Protein AF-A0A2V8H0X0-F1 (afdb_monomer_lite)

Foldseek 3Di:
DLLVVLLVCVVVLVLVCLVVSLVVLVVVLVCLVPPDDDDPLVVVLSVLVSVLSVLSSVLSVVCNVVVDDDPVSVVSSVVSVVSVVVSVVSVVVCCVPPVVVVVDDDDPDD

Structure (mmCIF, N/CA/C/O backbone):
data_AF-A0A2V8H0X0-F1
#
_entry.id   AF-A0A2V8H0X0-F1
#
loop_
_atom_site.group_PDB
_atom_site.id
_atom_site.type_symbol
_atom_site.label_atom_id
_atom_site.label_alt_id
_atom_site.label_comp_id
_atom_site.label_asym_id
_atom_site.label_entity_id
_atom_site.label_seq_id
_atom_site.pdbx_PDB_ins_code
_atom_site.Cartn_x
_atom_site.Cartn_y
_atom_site.Cartn_z
_atom_site.occupancy
_atom_site.B_iso_or_equiv
_atom_site.auth_seq_id
_atom_site.auth_comp_id
_atom_site.auth_asym_id
_atom_site.auth_atom_id
_atom_site.pdbx_PDB_model_num
ATOM 1 N N . LYS A 1 1 ? 8.603 3.458 2.315 1.00 80.00 1 LYS A N 1
ATOM 2 C CA . LYS A 1 1 ? 8.523 3.980 3.701 1.00 80.00 1 LYS A CA 1
ATOM 3 C C . LYS A 1 1 ? 7.087 4.326 4.085 1.00 80.00 1 LYS A C 1
ATOM 5 O O . LYS A 1 1 ? 6.583 3.643 4.953 1.00 80.00 1 LYS A O 1
ATOM 10 N N . THR A 1 2 ? 6.370 5.208 3.369 1.00 88.50 2 THR A N 1
ATOM 11 C CA . THR A 1 2 ? 4.961 5.564 3.685 1.00 88.50 2 THR A CA 1
ATOM 12 C C . THR A 1 2 ? 4.041 4.367 3.974 1.00 88.50 2 THR A C 1
ATOM 14 O O . THR A 1 2 ? 3.346 4.369 4.983 1.00 88.50 2 THR A O 1
ATOM 17 N N . PHE A 1 3 ? 4.064 3.320 3.139 1.00 90.06 3 PHE A N 1
ATOM 18 C CA . PHE A 1 3 ? 3.254 2.115 3.366 1.00 90.06 3 PHE A CA 1
ATOM 19 C C . PHE A 1 3 ? 3.609 1.397 4.685 1.00 90.06 3 PHE A C 1
ATOM 21 O O . PHE A 1 3 ? 2.732 1.105 5.497 1.00 90.06 3 PHE A O 1
ATOM 28 N N . GLU A 1 4 ? 4.899 1.161 4.926 1.00 91.44 4 GLU A N 1
ATOM 29 C CA . GLU A 1 4 ? 5.421 0.490 6.129 1.00 91.44 4 GLU A CA 1
ATOM 30 C C . GLU A 1 4 ? 5.126 1.289 7.402 1.00 91.44 4 GLU A C 1
ATOM 32 O O . GLU A 1 4 ? 4.704 0.724 8.409 1.00 91.44 4 GLU A O 1
ATOM 37 N N . ASP A 1 5 ? 5.294 2.610 7.344 1.00 89.69 5 ASP A N 1
ATOM 38 C CA . ASP A 1 5 ? 5.008 3.500 8.466 1.00 89.69 5 ASP A CA 1
ATOM 39 C C . ASP A 1 5 ? 3.502 3.529 8.769 1.00 89.69 5 ASP A C 1
ATOM 41 O O . ASP A 1 5 ? 3.111 3.443 9.934 1.00 89.69 5 ASP A O 1
ATOM 45 N N . SER A 1 6 ? 2.650 3.539 7.734 1.00 87.81 6 SER A N 1
ATOM 46 C CA . SER A 1 6 ? 1.194 3.450 7.908 1.00 87.81 6 SER A CA 1
ATOM 47 C C . SER A 1 6 ? 0.761 2.132 8.548 1.00 87.81 6 SER A C 1
ATOM 49 O O . SER A 1 6 ? -0.079 2.123 9.443 1.00 87.81 6 SER A O 1
ATOM 51 N N . THR A 1 7 ? 1.384 1.026 8.140 1.00 90.31 7 THR A N 1
ATOM 52 C CA . THR A 1 7 ? 1.118 -0.302 8.696 1.00 90.31 7 THR A CA 1
ATOM 53 C C . THR A 1 7 ? 1.468 -0.333 10.178 1.00 90.31 7 THR A C 1
ATOM 55 O O . THR A 1 7 ? 0.619 -0.667 11.002 1.00 90.31 7 THR A O 1
ATOM 58 N N . ARG A 1 8 ? 2.670 0.138 10.536 1.00 89.69 8 ARG A N 1
ATOM 59 C CA . ARG A 1 8 ? 3.124 0.206 11.930 1.00 89.69 8 ARG A CA 1
ATOM 60 C C . ARG A 1 8 ? 2.196 1.058 12.800 1.00 89.69 8 ARG A C 1
ATOM 62 O O . ARG A 1 8 ? 1.945 0.717 13.955 1.00 89.69 8 ARG A O 1
ATOM 69 N N . GLN A 1 9 ? 1.688 2.176 12.285 1.00 86.25 9 GLN A N 1
ATOM 70 C CA . GLN A 1 9 ? 0.764 3.023 13.046 1.00 86.25 9 GLN A CA 1
ATOM 71 C C . GLN A 1 9 ? -0.588 2.350 13.298 1.00 86.25 9 GLN A C 1
ATOM 73 O O . GLN A 1 9 ? -1.120 2.469 14.403 1.00 86.25 9 GLN A O 1
ATOM 78 N N . ILE A 1 10 ? -1.115 1.612 12.314 1.00 86.50 10 ILE A N 1
ATOM 79 C CA . ILE A 1 10 ? -2.346 0.831 12.485 1.00 86.50 10 ILE A CA 1
ATOM 80 C C . ILE A 1 10 ? -2.125 -0.285 13.516 1.00 86.50 10 ILE A C 1
ATOM 82 O O . ILE A 1 10 ? -2.917 -0.416 14.446 1.00 86.50 10 ILE A O 1
ATOM 86 N N . GLU A 1 11 ? -1.030 -1.042 13.404 1.00 88.12 11 GLU A N 1
ATOM 87 C CA . GLU A 1 11 ? -0.698 -2.143 14.325 1.00 88.12 11 GLU A CA 1
ATOM 88 C C . GLU A 1 11 ? -0.487 -1.671 15.770 1.00 88.12 11 GLU A C 1
ATOM 90 O O . GLU A 1 11 ? -0.864 -2.360 16.713 1.00 88.12 11 GLU A O 1
ATOM 95 N N . THR A 1 12 ? 0.089 -0.481 15.956 1.00 86.19 12 THR A N 1
ATOM 96 C CA . THR A 1 12 ? 0.315 0.114 17.285 1.00 86.19 12 THR A CA 1
ATOM 97 C C . THR A 1 12 ? -0.898 0.872 17.831 1.00 86.19 12 THR A C 1
ATOM 99 O O . THR A 1 12 ? -0.824 1.421 18.931 1.00 86.19 12 THR A O 1
ATOM 102 N N . GLY A 1 13 ? -2.010 0.922 17.088 1.00 76.00 13 GLY A N 1
ATOM 103 C CA . GLY A 1 13 ? -3.248 1.571 17.522 1.00 76.00 13 GLY A CA 1
ATOM 104 C C . GLY A 1 13 ? -3.142 3.091 17.686 1.00 76.00 13 GLY A C 1
ATOM 105 O O . GLY A 1 13 ? -3.947 3.687 18.404 1.00 76.00 13 GLY A O 1
ATOM 106 N N . ARG A 1 14 ? -2.169 3.749 17.039 1.00 75.12 14 ARG A N 1
ATOM 107 C CA . ARG A 1 14 ? -1.969 5.209 17.121 1.00 75.12 14 ARG A CA 1
ATOM 108 C C . ARG A 1 14 ? -2.953 5.959 16.223 1.00 75.12 14 ARG A C 1
ATOM 110 O O . ARG A 1 14 ? -2.584 6.579 15.233 1.00 75.12 14 ARG A O 1
ATOM 117 N N . LEU A 1 15 ? -4.231 5.911 16.596 1.00 68.88 15 LEU A N 1
ATOM 118 C CA . LEU A 1 15 ? -5.334 6.514 15.840 1.00 68.88 15 LEU A CA 1
ATOM 119 C C . LEU A 1 15 ? -5.208 8.037 15.589 1.00 68.88 15 LEU A C 1
ATOM 121 O O . LEU A 1 15 ? -5.595 8.465 14.502 1.00 68.88 15 LEU A O 1
ATOM 125 N N . PRO A 1 16 ? -4.682 8.877 16.510 1.00 65.62 16 PRO A N 1
ATOM 126 C CA . PRO A 1 16 ? -4.520 10.316 16.258 1.00 65.62 16 PRO A CA 1
ATOM 127 C C . PRO A 1 16 ? -3.558 10.634 15.101 1.00 65.62 16 PRO A C 1
ATOM 129 O O . PRO A 1 16 ? -3.803 11.574 14.343 1.00 65.62 16 PRO A O 1
ATOM 132 N N . ASP A 1 17 ? -2.520 9.813 14.917 1.00 78.00 17 ASP A N 1
ATOM 133 C CA . ASP A 1 17 ? -1.497 9.996 13.877 1.00 78.00 17 ASP A CA 1
ATOM 134 C C . ASP A 1 17 ? -1.988 9.565 12.482 1.00 78.00 17 ASP A C 1
ATOM 136 O O . ASP 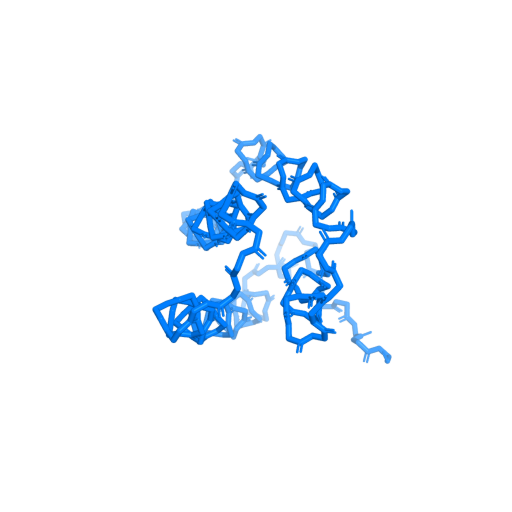A 1 17 ? -1.398 9.930 11.460 1.00 78.00 17 ASP A O 1
ATOM 140 N N . LEU A 1 18 ? -3.131 8.869 12.404 1.00 80.69 18 LEU A N 1
ATOM 141 C CA . LEU A 1 18 ? -3.689 8.385 11.140 1.00 80.69 18 LEU A CA 1
ATOM 142 C C . LEU A 1 18 ? -4.064 9.511 10.170 1.00 80.69 18 LEU A C 1
ATOM 144 O O . LEU A 1 18 ? -4.019 9.302 8.961 1.00 80.69 18 LEU A O 1
ATOM 148 N N . THR A 1 19 ? -4.372 10.715 10.665 1.00 84.00 19 THR A N 1
ATOM 149 C CA . THR A 1 19 ? -4.651 11.873 9.795 1.00 84.00 19 THR A CA 1
ATOM 150 C C . THR A 1 19 ? -3.411 12.279 8.998 1.00 84.00 19 THR A C 1
ATOM 152 O O . THR A 1 19 ? -3.489 12.494 7.786 1.00 84.00 19 THR A O 1
ATOM 155 N N . LEU A 1 20 ? -2.256 12.357 9.668 1.00 86.56 20 LEU A N 1
ATOM 156 C CA . LEU A 1 20 ? -0.981 12.667 9.021 1.00 86.56 20 LEU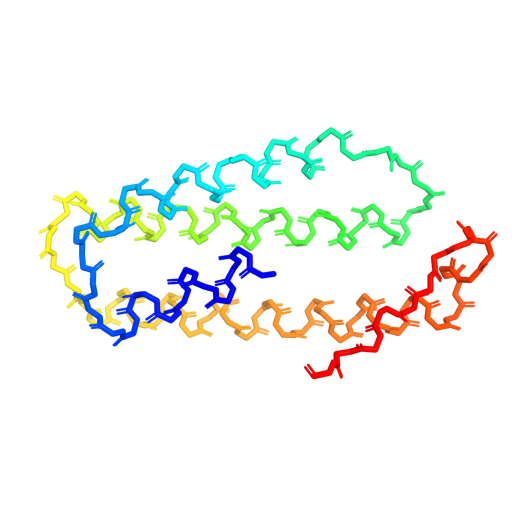 A CA 1
ATOM 157 C C . LEU A 1 20 ? -0.599 11.547 8.056 1.00 86.56 20 LEU A C 1
ATOM 159 O O . LEU A 1 20 ? -0.290 11.814 6.896 1.00 86.56 20 LEU A O 1
ATOM 163 N N . THR A 1 21 ? -0.742 10.300 8.493 1.00 87.94 21 THR A N 1
ATOM 164 C CA . THR A 1 21 ? -0.500 9.116 7.663 1.00 87.94 21 THR A CA 1
ATOM 165 C C . THR A 1 21 ? -1.347 9.107 6.400 1.00 87.94 21 THR A C 1
ATOM 167 O O . THR A 1 21 ? -0.829 8.875 5.309 1.00 87.94 21 THR A O 1
ATOM 170 N N . ARG A 1 22 ? -2.640 9.428 6.499 1.00 90.69 22 ARG A N 1
ATOM 171 C CA . ARG A 1 22 ? -3.532 9.511 5.340 1.00 90.69 22 ARG A CA 1
ATOM 172 C C . ARG A 1 22 ? -3.081 10.591 4.355 1.00 90.69 22 ARG A C 1
ATOM 174 O O . ARG A 1 22 ? -3.080 10.356 3.146 1.00 90.69 22 ARG A O 1
ATOM 181 N N . ALA A 1 23 ? -2.648 11.749 4.853 1.00 91.19 23 ALA A N 1
ATOM 182 C CA . ALA A 1 23 ? -2.109 12.819 4.015 1.00 91.19 23 ALA A CA 1
ATOM 183 C C . ALA A 1 23 ? -0.795 12.412 3.322 1.00 91.19 23 ALA A C 1
ATOM 185 O O . ALA A 1 23 ? -0.587 12.730 2.150 1.00 91.19 23 ALA A O 1
ATOM 186 N N . GLU A 1 24 ? 0.089 11.688 4.007 1.00 92.88 24 GLU A N 1
ATOM 187 C CA . GLU A 1 24 ? 1.325 11.168 3.416 1.00 92.88 24 GLU A CA 1
ATOM 188 C C . GLU A 1 24 ? 1.063 10.098 2.353 1.00 92.88 24 GLU A C 1
ATOM 190 O O . GLU A 1 24 ? 1.685 10.134 1.290 1.00 92.88 24 GLU A O 1
ATOM 195 N N . ILE A 1 25 ? 0.113 9.185 2.593 1.00 93.38 25 ILE A N 1
ATOM 196 C CA . ILE A 1 25 ? -0.319 8.195 1.597 1.00 93.38 25 ILE A CA 1
ATOM 197 C C . ILE A 1 25 ? -0.871 8.907 0.359 1.00 93.38 25 ILE A C 1
ATOM 199 O O . ILE A 1 25 ? -0.444 8.598 -0.750 1.00 93.38 25 ILE A O 1
ATOM 203 N N . SER A 1 26 ? -1.735 9.913 0.536 1.00 94.81 26 SER A N 1
ATOM 204 C CA . SER A 1 26 ? -2.279 10.707 -0.575 1.00 94.81 26 SER A CA 1
ATOM 205 C C . SER A 1 26 ? -1.185 11.367 -1.416 1.00 94.81 26 SER A C 1
ATOM 207 O O . SER A 1 26 ? -1.243 11.322 -2.642 1.00 94.81 26 SER A O 1
ATOM 209 N N . LYS A 1 27 ? -0.161 11.951 -0.779 1.00 95.19 27 LYS A N 1
ATOM 210 C CA . LYS A 1 27 ? 0.983 12.546 -1.490 1.00 95.19 27 LYS A CA 1
ATOM 211 C C . LYS A 1 27 ? 1.768 11.499 -2.279 1.00 95.19 27 LYS A C 1
ATOM 213 O O . LYS A 1 27 ? 2.234 11.783 -3.378 1.00 95.19 27 LYS A O 1
ATOM 218 N N . SER A 1 28 ? 1.933 10.300 -1.727 1.00 93.50 28 SER A N 1
ATOM 219 C CA . SER A 1 28 ? 2.595 9.195 -2.423 1.00 93.50 28 SER A CA 1
ATOM 220 C C . SER A 1 28 ? 1.773 8.675 -3.605 1.00 93.50 28 SER A C 1
ATOM 222 O O . SER A 1 28 ? 2.355 8.436 -4.658 1.00 93.50 28 SER A O 1
ATOM 224 N N . ILE A 1 29 ? 0.446 8.573 -3.475 1.00 95.44 29 ILE A N 1
ATOM 225 C CA . ILE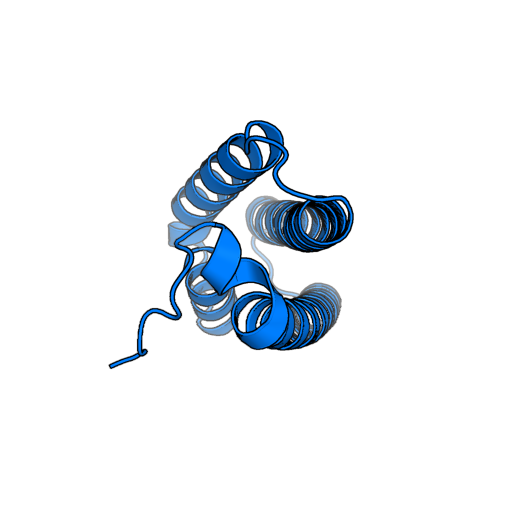 A 1 29 ? -0.470 8.246 -4.583 1.00 95.44 29 ILE A CA 1
ATOM 226 C C . ILE A 1 29 ? -0.311 9.259 -5.717 1.00 95.44 29 ILE A C 1
ATOM 228 O O . ILE A 1 29 ? -0.104 8.870 -6.863 1.00 95.44 29 ILE A O 1
ATOM 232 N N . GLU A 1 30 ? -0.328 10.554 -5.398 1.00 95.25 30 GLU A N 1
ATOM 233 C CA . GLU A 1 30 ? -0.182 11.607 -6.405 1.00 95.25 30 GLU A CA 1
ATOM 234 C C . GLU A 1 30 ? 1.170 11.527 -7.127 1.00 95.25 30 GLU A C 1
ATOM 236 O O . GLU A 1 30 ? 1.247 11.646 -8.347 1.00 95.25 30 GLU A O 1
ATOM 241 N N . ARG A 1 31 ? 2.255 11.246 -6.397 1.00 92.81 31 ARG A N 1
ATOM 242 C CA . ARG A 1 31 ? 3.577 11.034 -7.008 1.00 92.81 31 ARG A CA 1
ATOM 243 C C . ARG A 1 31 ? 3.612 9.819 -7.931 1.00 92.81 31 ARG A C 1
ATOM 245 O O . ARG A 1 31 ? 4.263 9.887 -8.965 1.00 92.81 31 ARG A O 1
ATOM 252 N N . LEU A 1 32 ? 2.940 8.727 -7.564 1.00 91.69 32 LEU A N 1
ATOM 253 C CA . LEU A 1 32 ? 2.879 7.511 -8.380 1.00 91.69 32 LEU A CA 1
ATOM 254 C C . LEU A 1 32 ? 2.062 7.725 -9.655 1.00 91.69 32 LEU A C 1
ATOM 256 O O . LEU A 1 32 ? 2.477 7.277 -10.716 1.00 91.69 32 LEU A O 1
ATOM 260 N N . ARG A 1 33 ? 0.944 8.455 -9.570 1.00 92.56 33 ARG A N 1
ATOM 261 C CA . ARG A 1 33 ? 0.118 8.810 -10.738 1.00 92.56 33 ARG A CA 1
ATOM 262 C C . ARG A 1 33 ? 0.860 9.688 -11.744 1.00 92.56 33 ARG A C 1
ATOM 264 O O . ARG A 1 33 ? 0.629 9.559 -12.939 1.00 92.56 33 ARG A O 1
ATOM 271 N N . ASN A 1 34 ? 1.756 10.545 -11.258 1.00 92.31 34 ASN A N 1
ATOM 272 C CA . ASN A 1 34 ? 2.576 11.432 -12.085 1.00 92.31 34 ASN A CA 1
ATOM 273 C C . ASN A 1 34 ? 3.972 10.862 -12.394 1.00 92.31 34 ASN A C 1
ATOM 275 O O . ASN A 1 34 ? 4.837 11.593 -12.880 1.00 92.31 34 ASN A O 1
ATOM 279 N N . ALA A 1 35 ? 4.235 9.592 -12.075 1.00 87.25 35 ALA A N 1
ATOM 280 C CA . ALA A 1 35 ? 5.528 8.990 -12.359 1.00 87.25 35 ALA A CA 1
ATOM 281 C C . ALA A 1 35 ? 5.738 8.901 -13.884 1.00 87.25 35 ALA A C 1
ATOM 283 O O . ALA A 1 35 ? 4.833 8.462 -14.598 1.00 87.25 35 ALA A O 1
ATOM 284 N N . PRO A 1 36 ? 6.910 9.307 -14.407 1.00 85.75 36 PRO A N 1
ATOM 285 C CA . PRO A 1 36 ? 7.191 9.173 -15.828 1.00 85.75 36 PRO A CA 1
ATOM 286 C C . PRO A 1 36 ? 7.245 7.692 -16.213 1.00 85.75 36 PRO A C 1
ATOM 288 O O . PRO A 1 36 ? 7.846 6.884 -15.503 1.00 85.75 36 PRO A O 1
ATOM 291 N N . SER A 1 37 ? 6.639 7.356 -17.352 1.00 86.25 37 SER A N 1
ATOM 292 C CA . SER A 1 37 ? 6.748 6.023 -17.949 1.00 86.25 37 SER A CA 1
ATOM 293 C C . SER A 1 37 ? 8.196 5.762 -18.365 1.00 86.25 37 SER A C 1
ATOM 295 O O . SER A 1 37 ? 8.848 6.628 -18.956 1.00 86.25 37 SER A O 1
ATOM 297 N N . LEU A 1 38 ? 8.708 4.577 -18.031 1.00 80.25 38 LEU A N 1
ATOM 298 C CA . LEU A 1 38 ? 10.082 4.171 -18.359 1.00 80.25 38 LEU A CA 1
ATOM 299 C C . LEU A 1 38 ? 10.104 2.932 -19.257 1.00 80.25 38 LEU A C 1
ATOM 301 O O . LEU A 1 38 ? 10.840 2.880 -20.243 1.00 80.25 38 LEU A O 1
ATOM 305 N N . ALA A 1 39 ? 9.313 1.922 -18.903 1.00 83.81 39 ALA A N 1
ATOM 306 C CA . ALA A 1 39 ? 9.165 0.667 -19.623 1.00 83.81 39 ALA A CA 1
ATOM 307 C C . ALA A 1 39 ? 7.836 0.006 -19.239 1.00 83.81 39 ALA A C 1
ATOM 309 O O . ALA A 1 39 ? 7.386 0.130 -18.103 1.00 83.81 39 ALA A O 1
ATOM 310 N N . ALA A 1 40 ? 7.261 -0.810 -20.126 1.00 86.19 40 ALA A N 1
ATOM 311 C CA . ALA A 1 40 ? 5.990 -1.488 -19.846 1.00 86.19 40 ALA A CA 1
ATOM 312 C C . ALA A 1 40 ? 6.000 -2.231 -18.494 1.00 86.19 40 ALA A C 1
ATOM 314 O O . ALA A 1 40 ? 5.080 -2.097 -17.692 1.00 86.19 40 ALA A O 1
ATOM 315 N N . ARG A 1 41 ? 7.101 -2.932 -18.182 1.00 86.44 41 ARG A N 1
ATOM 316 C CA . ARG A 1 41 ? 7.234 -3.659 -16.915 1.00 86.44 41 ARG A CA 1
ATOM 317 C C . ARG A 1 41 ? 7.351 -2.749 -15.687 1.00 86.44 41 ARG A C 1
ATOM 319 O O . ARG A 1 41 ? 6.854 -3.119 -14.628 1.00 86.44 41 ARG A O 1
ATOM 326 N N . SER A 1 42 ? 8.006 -1.590 -15.792 1.00 86.31 42 SER A N 1
ATOM 327 C CA . SER A 1 42 ? 8.048 -0.639 -14.671 1.00 86.31 42 SER A CA 1
ATOM 328 C C . SER A 1 42 ? 6.686 -0.011 -14.436 1.00 86.31 42 SER A C 1
ATOM 330 O O . SER A 1 42 ? 6.297 0.175 -13.289 1.00 86.31 42 SER A O 1
ATOM 332 N N . ASP A 1 43 ? 5.954 0.273 -15.507 1.00 89.19 43 ASP A N 1
ATOM 333 C CA . ASP A 1 43 ? 4.654 0.932 -15.440 1.00 89.19 43 ASP A CA 1
ATOM 334 C C . ASP A 1 43 ? 3.603 -0.003 -14.824 1.00 89.19 43 ASP A C 1
ATOM 336 O O . ASP A 1 43 ? 2.805 0.421 -13.990 1.00 89.19 43 ASP A O 1
ATOM 340 N N . GLU A 1 44 ? 3.671 -1.302 -15.136 1.00 91.94 44 GLU A N 1
ATOM 341 C CA . GLU A 1 44 ? 2.905 -2.343 -14.439 1.00 91.94 44 GLU A CA 1
ATOM 342 C C . GLU A 1 44 ? 3.191 -2.353 -12.931 1.00 91.94 44 GLU A C 1
ATOM 344 O O . GLU A 1 44 ? 2.260 -2.341 -12.127 1.00 91.94 44 GLU A O 1
ATOM 349 N N . LEU A 1 45 ? 4.470 -2.336 -12.534 1.00 91.88 45 LEU A N 1
ATOM 350 C CA . LEU A 1 45 ? 4.873 -2.340 -11.122 1.00 91.88 45 LEU A CA 1
ATOM 351 C C . LEU A 1 45 ? 4.436 -1.060 -10.392 1.00 91.88 45 LEU A C 1
ATOM 353 O O . LEU A 1 45 ? 4.002 -1.124 -9.241 1.00 91.88 45 LEU A O 1
ATOM 357 N N . VAL A 1 46 ? 4.511 0.097 -11.058 1.00 92.12 46 VAL A N 1
ATOM 358 C CA . VAL A 1 46 ? 3.983 1.369 -10.540 1.00 92.12 46 VAL A CA 1
ATOM 359 C C . VAL A 1 46 ? 2.466 1.287 -10.373 1.00 92.12 46 VAL A C 1
ATOM 361 O O . VAL A 1 46 ? 1.953 1.711 -9.340 1.00 92.12 46 VAL A O 1
ATOM 364 N N . GLY A 1 47 ? 1.752 0.690 -11.330 1.00 94.00 47 GLY A N 1
ATOM 365 C CA . GLY A 1 47 ? 0.310 0.461 -11.246 1.00 94.00 47 GLY A CA 1
ATOM 366 C C . GLY A 1 47 ? -0.089 -0.477 -10.102 1.00 94.00 47 GLY A C 1
ATOM 367 O O . GLY A 1 47 ? -1.057 -0.208 -9.391 1.00 94.00 47 GLY A O 1
ATOM 368 N N . GLU A 1 48 ? 0.667 -1.552 -9.871 1.00 94.31 48 GLU A N 1
ATOM 369 C CA . GLU A 1 48 ? 0.464 -2.446 -8.724 1.00 94.31 48 GLU A CA 1
ATOM 370 C C . GLU A 1 48 ? 0.689 -1.721 -7.392 1.00 94.31 48 GLU A C 1
ATOM 372 O O . GLU A 1 48 ? -0.142 -1.822 -6.485 1.00 94.31 48 GLU A O 1
ATOM 377 N N . LEU A 1 49 ? 1.775 -0.950 -7.277 1.00 94.31 49 LEU A N 1
ATOM 378 C CA . LEU A 1 49 ? 2.057 -0.155 -6.082 1.00 94.31 49 LEU A CA 1
ATOM 379 C C . LEU A 1 49 ? 0.982 0.915 -5.848 1.00 94.31 49 LEU A C 1
ATOM 381 O O . LEU A 1 49 ? 0.564 1.113 -4.708 1.00 94.31 49 LEU A O 1
ATOM 385 N N . LEU A 1 50 ? 0.507 1.577 -6.906 1.00 95.38 50 LEU A N 1
ATOM 386 C CA . LEU A 1 50 ? -0.572 2.561 -6.826 1.00 95.38 50 LEU A CA 1
ATOM 387 C C . LEU A 1 50 ? -1.838 1.942 -6.224 1.00 95.38 50 LEU A C 1
ATOM 389 O O . LEU A 1 50 ? -2.363 2.484 -5.255 1.00 95.38 50 LEU A O 1
ATOM 393 N N . ARG A 1 51 ? -2.266 0.775 -6.722 1.00 96.19 51 ARG A N 1
ATOM 394 C CA . ARG A 1 51 ? -3.443 0.062 -6.195 1.00 96.19 51 ARG A CA 1
ATOM 395 C C . ARG A 1 51 ? -3.299 -0.266 -4.712 1.00 96.19 51 ARG A C 1
ATOM 397 O O . ARG A 1 51 ? -4.211 -0.011 -3.936 1.00 96.19 51 ARG A O 1
ATOM 404 N N . VAL A 1 52 ? -2.140 -0.782 -4.300 1.00 96.19 52 VAL A N 1
ATOM 405 C CA . VAL A 1 52 ? -1.880 -1.101 -2.886 1.00 96.19 52 VAL A CA 1
ATOM 406 C C . VAL A 1 52 ? -1.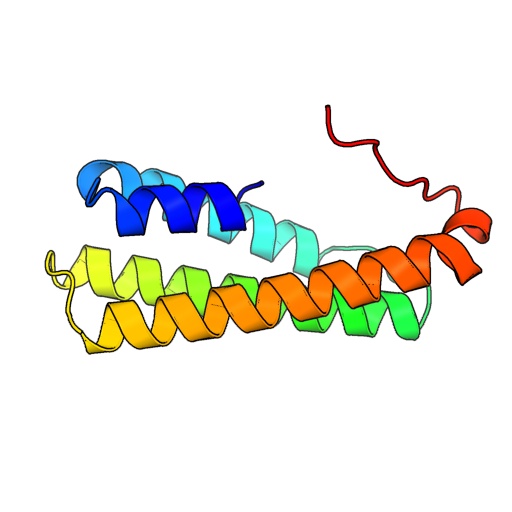908 0.159 -2.013 1.00 96.19 52 VAL A C 1
ATOM 408 O O . VAL A 1 52 ? -2.405 0.124 -0.888 1.00 96.19 52 VAL A O 1
ATOM 411 N N . MET A 1 53 ? -1.401 1.287 -2.517 1.00 96.12 53 MET A N 1
ATOM 412 C CA . MET A 1 53 ? -1.440 2.564 -1.801 1.00 96.12 53 MET A CA 1
ATOM 413 C C . MET A 1 53 ? -2.861 3.128 -1.683 1.00 96.12 53 MET A C 1
ATOM 415 O O . MET A 1 53 ? -3.202 3.659 -0.628 1.00 96.12 53 MET A O 1
ATOM 419 N N . GLU A 1 54 ? -3.690 2.993 -2.719 1.00 96.81 54 GLU A N 1
ATOM 420 C CA . GLU A 1 54 ? -5.110 3.372 -2.694 1.00 96.81 54 GLU A CA 1
ATOM 421 C C . GLU A 1 54 ? -5.897 2.510 -1.694 1.00 96.81 54 GLU A C 1
ATOM 423 O O . GLU A 1 54 ? -6.569 3.044 -0.814 1.00 96.81 54 GLU A O 1
ATOM 428 N N . GLU A 1 55 ? -5.713 1.188 -1.708 1.00 96.56 55 GLU A N 1
ATOM 429 C CA . GLU A 1 55 ? -6.347 0.286 -0.735 1.00 96.56 55 GLU A CA 1
ATOM 430 C C . GLU A 1 55 ? -5.923 0.586 0.714 1.00 96.56 55 GLU A C 1
ATOM 432 O O . GLU A 1 55 ? -6.715 0.433 1.651 1.00 96.56 55 GLU A O 1
ATOM 437 N N . GLN A 1 56 ? -4.668 0.999 0.914 1.00 95.56 56 GLN A N 1
ATOM 438 C CA . GLN A 1 56 ? -4.156 1.419 2.216 1.00 95.56 56 GLN A CA 1
ATOM 439 C C . GLN A 1 56 ? -4.737 2.772 2.648 1.00 95.56 56 GLN A C 1
ATOM 441 O O . GLN A 1 56 ? -5.055 2.951 3.824 1.00 95.56 56 GLN A O 1
ATOM 446 N N . TYR A 1 57 ? -4.900 3.714 1.715 1.00 95.31 57 TYR A N 1
ATOM 447 C CA . TYR A 1 57 ? -5.547 5.003 1.964 1.00 95.31 57 TYR A CA 1
ATOM 448 C C . TYR A 1 57 ? -6.988 4.822 2.443 1.00 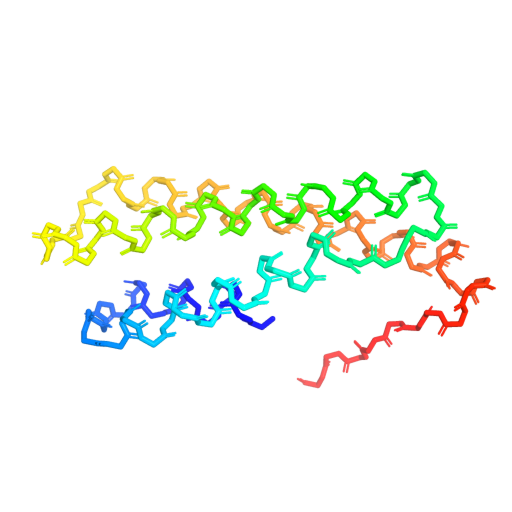95.31 57 TYR A C 1
ATOM 450 O O . TYR A 1 57 ? -7.387 5.437 3.437 1.00 95.31 57 TYR A O 1
ATOM 458 N N . ASP A 1 58 ? -7.734 3.947 1.770 1.00 95.88 58 ASP A N 1
ATOM 459 C CA . ASP A 1 58 ? -9.121 3.639 2.108 1.00 95.88 58 ASP A CA 1
ATOM 460 C C . ASP A 1 58 ? -9.218 2.974 3.480 1.00 95.88 58 ASP A C 1
ATOM 462 O O . ASP A 1 58 ? -10.012 3.392 4.317 1.00 95.88 58 ASP A O 1
ATOM 466 N N . LEU A 1 59 ? -8.348 1.997 3.767 1.00 95.12 59 LEU A N 1
ATOM 467 C CA . LEU A 1 59 ? -8.300 1.344 5.077 1.00 95.12 59 LEU A CA 1
ATOM 468 C C . LEU A 1 59 ? -8.041 2.346 6.214 1.00 95.12 59 LEU A C 1
ATOM 470 O O . LEU A 1 59 ? -8.711 2.300 7.246 1.00 95.12 59 LEU A O 1
ATOM 474 N N . VAL A 1 60 ? -7.077 3.255 6.037 1.00 93.06 60 VAL A N 1
ATOM 475 C CA . VAL A 1 60 ? -6.794 4.306 7.026 1.00 93.06 60 VAL A CA 1
ATOM 476 C C . VAL A 1 60 ? -7.996 5.241 7.181 1.00 93.06 60 VAL A C 1
ATOM 478 O O . VAL A 1 60 ? -8.332 5.607 8.307 1.00 93.06 60 VAL A O 1
ATOM 481 N N . GLY A 1 61 ? -8.662 5.598 6.079 1.00 92.56 61 GLY A N 1
ATOM 482 C CA . GLY A 1 61 ? -9.883 6.404 6.086 1.00 92.56 61 GLY A CA 1
ATOM 483 C C . GLY A 1 61 ? -11.015 5.755 6.884 1.00 92.56 61 GLY A C 1
ATOM 484 O O . GLY A 1 61 ? -11.594 6.406 7.754 1.00 92.56 61 GLY A O 1
ATOM 485 N N . ASP A 1 62 ? -11.263 4.466 6.662 1.00 93.19 62 ASP A N 1
ATOM 486 C CA . ASP A 1 62 ? -12.306 3.703 7.355 1.00 93.19 62 ASP A CA 1
ATOM 487 C C . ASP A 1 62 ? -12.038 3.615 8.864 1.00 93.19 62 ASP A C 1
ATOM 489 O O . ASP A 1 62 ? -12.929 3.856 9.686 1.00 93.19 62 ASP A O 1
ATOM 493 N N . ILE A 1 63 ? -10.790 3.331 9.259 1.00 91.31 63 ILE A N 1
ATOM 494 C CA . ILE A 1 63 ? -10.382 3.301 10.672 1.00 91.31 63 ILE A CA 1
ATOM 495 C C . ILE A 1 63 ? -10.531 4.693 11.303 1.00 91.31 63 ILE A C 1
ATOM 497 O O . ILE A 1 63 ? -11.022 4.821 12.426 1.00 91.31 63 ILE A O 1
ATOM 501 N N . GLN A 1 64 ? -10.133 5.748 10.588 1.00 89.19 64 GLN A N 1
ATOM 502 C CA . GLN A 1 64 ? -10.238 7.125 11.066 1.00 89.19 64 GLN A CA 1
ATOM 503 C C . GLN A 1 64 ? -11.701 7.553 11.259 1.00 89.19 64 GLN A C 1
ATOM 505 O O . GLN A 1 64 ? -12.022 8.189 12.266 1.00 89.19 64 GLN A O 1
ATOM 510 N N . GLN A 1 65 ? -12.581 7.198 10.319 1.00 90.06 65 GLN A N 1
ATOM 511 C CA . GLN A 1 65 ? -14.006 7.526 10.363 1.00 90.06 65 GLN A CA 1
ATOM 512 C C . GLN A 1 65 ? -14.723 6.781 11.489 1.00 90.06 65 GLN A C 1
ATOM 514 O O . GLN A 1 65 ? -15.486 7.381 12.243 1.00 90.06 65 GLN A O 1
ATOM 519 N N . THR A 1 66 ? -14.471 5.479 11.615 1.00 89.19 66 THR A N 1
ATOM 520 C CA . THR A 1 66 ? -15.136 4.633 12.617 1.00 89.19 66 THR A CA 1
ATOM 521 C C . THR A 1 66 ? -14.534 4.775 14.010 1.00 89.19 66 THR A C 1
ATOM 523 O O . THR A 1 66 ? -15.183 4.399 14.981 1.00 89.19 66 THR A O 1
ATOM 526 N N . ARG A 1 67 ? -13.304 5.306 14.125 1.00 86.25 67 ARG A N 1
ATOM 527 C CA . ARG A 1 67 ? -12.503 5.363 15.365 1.00 86.25 67 ARG A CA 1
ATOM 528 C C . ARG A 1 67 ? -12.277 3.981 16.000 1.00 86.25 67 ARG A C 1
ATOM 530 O O . ARG A 1 67 ? -11.879 3.904 17.160 1.00 86.25 67 ARG A O 1
ATOM 537 N N . VAL A 1 68 ? -12.514 2.897 15.256 1.00 86.69 68 VAL A N 1
ATOM 538 C CA . VAL A 1 68 ? -12.453 1.5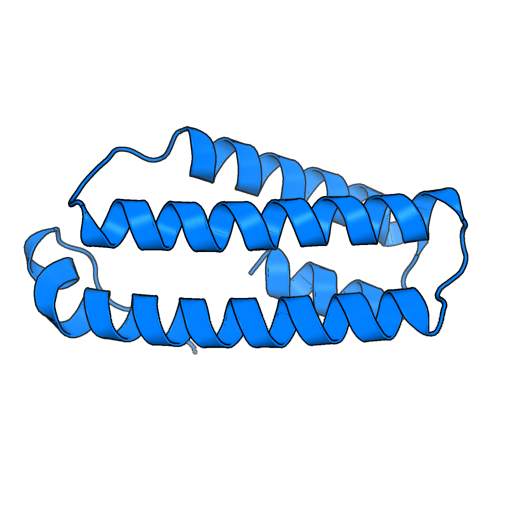15 15.742 1.00 86.69 68 VAL A CA 1
ATOM 539 C C . VAL A 1 68 ? -11.595 0.677 14.801 1.00 86.69 68 VAL A C 1
ATOM 541 O O . VAL A 1 68 ? -11.747 0.698 13.579 1.00 86.69 68 VAL A O 1
ATOM 544 N N . PHE A 1 69 ? -10.706 -0.125 15.380 1.00 89.75 69 PHE A N 1
ATOM 545 C CA . PHE A 1 69 ? -9.970 -1.143 14.643 1.00 89.75 69 PHE A CA 1
ATOM 546 C C . PHE A 1 69 ? -10.672 -2.497 14.781 1.00 89.75 69 PHE A C 1
ATOM 548 O O . PHE A 1 69 ? -10.795 -3.029 15.881 1.00 89.75 69 PHE A O 1
ATOM 555 N N . THR A 1 70 ? -11.168 -3.038 13.667 1.00 92.00 70 THR A N 1
ATOM 556 C CA . THR A 1 70 ? -11.958 -4.276 13.638 1.00 92.00 70 THR A CA 1
ATOM 557 C C . THR A 1 70 ? -11.148 -5.442 13.077 1.00 92.00 70 THR A C 1
ATOM 559 O O . THR A 1 70 ? -10.117 -5.256 12.427 1.00 92.00 70 THR A O 1
ATOM 562 N N . LEU A 1 71 ? -11.653 -6.667 13.246 1.00 93.81 71 LEU A N 1
ATOM 563 C CA . LEU A 1 71 ? -11.072 -7.850 12.604 1.00 93.81 71 LEU A CA 1
ATOM 564 C C . LEU A 1 71 ? -11.049 -7.728 11.069 1.00 93.81 71 LEU A C 1
ATOM 566 O O . LEU A 1 71 ? -10.083 -8.148 10.437 1.00 93.81 71 LEU A O 1
ATOM 570 N N . ALA A 1 72 ? -12.074 -7.114 10.471 1.00 93.94 72 ALA A N 1
ATOM 571 C CA . ALA A 1 72 ? -12.111 -6.862 9.032 1.00 93.94 72 ALA A CA 1
ATOM 572 C C . ALA A 1 72 ? -10.991 -5.896 8.599 1.00 93.94 72 ALA A C 1
ATOM 574 O O . ALA A 1 72 ? -10.335 -6.127 7.582 1.00 93.94 72 ALA A O 1
ATOM 575 N N . HIS A 1 73 ? -10.709 -4.860 9.400 1.00 94.44 73 HIS A N 1
ATOM 576 C CA . HIS A 1 73 ? -9.571 -3.963 9.172 1.00 94.44 73 HIS A CA 1
ATOM 577 C C . HIS A 1 73 ? -8.239 -4.722 9.255 1.00 94.44 73 HIS A C 1
ATOM 579 O O . HIS A 1 73 ? -7.387 -4.552 8.385 1.00 94.44 73 HIS A O 1
ATOM 585 N N . ALA A 1 74 ? -8.078 -5.615 10.236 1.00 93.38 74 ALA A N 1
ATOM 586 C CA . ALA A 1 74 ? -6.877 -6.440 10.375 1.00 93.38 74 ALA A CA 1
ATOM 587 C C . ALA A 1 74 ? -6.661 -7.388 9.182 1.00 93.38 74 ALA A C 1
ATOM 589 O O . ALA A 1 74 ? -5.539 -7.539 8.697 1.00 93.38 74 ALA A O 1
ATOM 590 N N . GLN A 1 75 ? -7.730 -8.000 8.669 1.00 95.81 75 GLN A N 1
ATOM 591 C CA . GLN A 1 75 ? -7.660 -8.858 7.484 1.00 95.81 75 GLN A CA 1
ATOM 592 C C . GLN A 1 75 ? -7.270 -8.068 6.230 1.00 95.81 75 GLN A C 1
ATOM 594 O O . GLN A 1 75 ? -6.390 -8.505 5.486 1.00 95.81 75 GLN A O 1
ATOM 599 N N . ARG A 1 76 ? -7.866 -6.884 6.025 1.00 95.88 76 ARG A N 1
ATOM 600 C CA . ARG A 1 76 ? -7.493 -5.974 4.929 1.00 95.88 76 ARG A CA 1
ATOM 601 C C . ARG A 1 76 ? -6.038 -5.531 5.038 1.00 95.88 76 ARG A C 1
ATOM 603 O O . ARG A 1 76 ? -5.315 -5.608 4.050 1.00 95.88 76 ARG A O 1
ATOM 610 N N . LEU A 1 77 ? -5.586 -5.155 6.237 1.00 95.06 77 LEU A N 1
ATOM 611 C CA . LEU A 1 77 ? -4.194 -4.777 6.478 1.00 95.06 77 LEU A CA 1
ATOM 612 C C . LEU A 1 77 ? -3.238 -5.909 6.090 1.00 95.06 77 LEU A C 1
ATOM 614 O O . LEU A 1 77 ? -2.302 -5.694 5.326 1.00 95.06 77 LEU A O 1
ATOM 618 N N . LYS A 1 78 ? -3.513 -7.136 6.546 1.00 96.31 78 LYS A N 1
ATOM 619 C CA . LYS A 1 78 ? -2.702 -8.314 6.217 1.00 96.31 78 LYS A CA 1
ATOM 620 C C . LYS A 1 78 ? -2.650 -8.582 4.710 1.00 96.31 78 LYS A C 1
ATOM 622 O O . LYS A 1 78 ? -1.585 -8.897 4.180 1.00 96.31 78 LYS A O 1
ATOM 627 N N . ALA A 1 79 ? -3.777 -8.446 4.012 1.00 96.19 79 ALA A N 1
ATOM 628 C CA . ALA A 1 79 ? -3.832 -8.606 2.560 1.00 96.19 79 ALA A CA 1
ATOM 629 C C . ALA A 1 79 ? -3.027 -7.519 1.827 1.00 96.19 79 ALA A C 1
ATOM 631 O O . ALA A 1 79 ? -2.321 -7.820 0.862 1.00 96.19 79 ALA A O 1
ATOM 632 N N . ASN A 1 80 ? -3.094 -6.269 2.292 1.00 95.88 80 ASN A N 1
ATOM 633 C CA . ASN A 1 80 ? -2.306 -5.166 1.744 1.00 95.88 80 ASN A CA 1
ATOM 634 C C . ASN A 1 80 ? -0.803 -5.402 1.948 1.00 95.88 80 ASN A C 1
ATOM 636 O O . ASN A 1 80 ? -0.043 -5.242 0.997 1.00 95.88 80 ASN A O 1
ATOM 640 N N . ILE A 1 81 ? -0.379 -5.843 3.141 1.00 95.75 81 ILE A N 1
ATOM 641 C CA . ILE A 1 81 ? 1.026 -6.176 3.437 1.00 95.75 81 ILE A CA 1
ATOM 642 C C . ILE A 1 81 ? 1.532 -7.259 2.483 1.00 95.75 81 ILE A C 1
ATOM 644 O O . ILE A 1 81 ? 2.542 -7.058 1.815 1.00 95.75 81 ILE A O 1
ATOM 648 N N . ALA A 1 82 ? 0.802 -8.369 2.348 1.00 95.94 82 ALA A N 1
ATOM 649 C CA . ALA A 1 82 ? 1.217 -9.470 1.479 1.00 95.94 82 ALA A CA 1
ATOM 650 C C . ALA A 1 82 ? 1.347 -9.037 0.006 1.00 95.94 82 ALA A C 1
ATOM 652 O O . ALA A 1 82 ? 2.279 -9.440 -0.695 1.00 95.94 82 ALA A O 1
ATOM 653 N N . ARG A 1 83 ? 0.429 -8.186 -0.474 1.00 95.25 83 ARG A N 1
ATOM 654 C CA . ARG A 1 83 ? 0.497 -7.619 -1.830 1.00 95.25 83 ARG A CA 1
ATOM 655 C C . ARG A 1 83 ? 1.683 -6.672 -1.992 1.00 95.25 83 ARG A C 1
ATOM 657 O O . ARG A 1 83 ? 2.401 -6.783 -2.984 1.00 95.25 83 ARG A O 1
ATOM 664 N N . TYR A 1 84 ? 1.922 -5.800 -1.015 1.00 94.62 84 TYR A N 1
ATOM 665 C CA . TYR A 1 84 ? 3.074 -4.902 -1.006 1.00 94.62 84 TYR A CA 1
ATOM 666 C C . TYR A 1 84 ? 4.395 -5.676 -1.034 1.00 94.62 84 TYR A C 1
ATOM 668 O O . TYR A 1 84 ? 5.257 -5.377 -1.853 1.00 94.62 84 TYR A O 1
ATOM 676 N N . GLU A 1 85 ? 4.553 -6.701 -0.197 1.00 94.00 85 GLU A N 1
ATOM 677 C CA . GLU A 1 85 ? 5.768 -7.522 -0.148 1.00 94.00 85 GLU A CA 1
ATOM 678 C C . GLU A 1 85 ? 6.038 -8.225 -1.482 1.00 94.00 85 GLU A C 1
ATOM 680 O O . GLU A 1 85 ? 7.159 -8.179 -1.994 1.00 94.00 85 GLU A O 1
ATOM 685 N N . LYS A 1 86 ? 5.002 -8.811 -2.094 1.00 93.69 86 LYS A N 1
ATOM 686 C CA . LYS A 1 86 ? 5.109 -9.456 -3.409 1.00 93.69 86 LYS A CA 1
ATOM 687 C C . LYS A 1 86 ? 5.493 -8.467 -4.515 1.00 93.69 86 LYS A C 1
ATOM 689 O O . LYS A 1 86 ? 6.323 -8.784 -5.373 1.00 93.69 86 LYS A O 1
ATOM 694 N N . MET A 1 87 ? 4.899 -7.275 -4.503 1.00 93.38 87 MET A N 1
ATOM 695 C CA . MET A 1 87 ? 5.240 -6.210 -5.446 1.00 93.38 87 MET A CA 1
ATOM 696 C C . MET A 1 87 ? 6.682 -5.736 -5.224 1.00 93.38 87 MET A C 1
ATOM 698 O O . MET A 1 87 ? 7.435 -5.629 -6.187 1.00 93.38 87 MET A O 1
ATOM 702 N N . MET A 1 88 ? 7.119 -5.556 -3.973 1.00 90.69 88 MET A N 1
ATOM 703 C CA . MET A 1 88 ? 8.491 -5.150 -3.655 1.00 90.69 88 MET A CA 1
ATOM 704 C C . MET A 1 88 ? 9.530 -6.189 -4.086 1.00 90.69 88 MET A C 1
ATOM 706 O O . MET A 1 88 ? 10.593 -5.808 -4.579 1.00 90.69 88 MET A O 1
ATOM 710 N N . ASP A 1 89 ? 9.240 -7.485 -3.953 1.00 92.62 89 ASP A N 1
ATOM 711 C CA . ASP A 1 89 ? 10.085 -8.554 -4.501 1.00 92.62 89 ASP A CA 1
ATOM 712 C C . ASP A 1 89 ? 10.170 -8.467 -6.036 1.00 92.62 89 ASP A C 1
ATOM 714 O O . ASP A 1 89 ? 11.258 -8.502 -6.615 1.00 92.62 89 ASP A O 1
ATOM 718 N N . SER A 1 90 ? 9.033 -8.249 -6.701 1.00 91.25 90 SER A N 1
ATOM 719 C CA . SER A 1 90 ? 8.966 -8.099 -8.162 1.00 91.25 90 SER A CA 1
ATOM 720 C C . SER A 1 90 ? 9.720 -6.860 -8.656 1.00 91.25 90 SER A C 1
ATOM 722 O O . SER A 1 90 ? 10.481 -6.942 -9.621 1.00 91.25 90 SER A O 1
ATOM 724 N N . PHE A 1 91 ? 9.576 -5.733 -7.958 1.00 89.06 91 PHE A N 1
ATOM 725 C CA . PHE A 1 91 ? 10.322 -4.506 -8.216 1.00 89.06 91 PHE A CA 1
ATOM 726 C C . PHE A 1 91 ? 11.823 -4.718 -8.022 1.00 89.06 91 PHE A C 1
ATOM 728 O O . PHE A 1 91 ? 12.624 -4.334 -8.869 1.00 89.06 91 PHE A O 1
ATOM 735 N N . THR A 1 92 ? 12.210 -5.401 -6.945 1.00 88.12 92 THR A N 1
ATOM 736 C CA . THR A 1 92 ? 13.610 -5.720 -6.649 1.00 88.12 92 THR A CA 1
ATOM 737 C C . THR A 1 92 ? 14.247 -6.564 -7.755 1.00 88.12 92 THR A C 1
ATOM 739 O O . THR A 1 92 ? 15.369 -6.279 -8.175 1.00 88.12 92 THR A O 1
ATOM 742 N N . LYS A 1 93 ? 13.524 -7.565 -8.269 1.00 89.56 93 LYS A N 1
ATOM 743 C CA . LYS A 1 93 ? 13.966 -8.390 -9.404 1.00 89.56 93 LYS A CA 1
ATOM 744 C C . LYS A 1 93 ? 14.109 -7.572 -10.687 1.00 89.56 93 LYS A C 1
ATOM 746 O O . LYS A 1 93 ? 15.116 -7.707 -11.375 1.00 89.56 93 LYS A O 1
ATOM 751 N N . TRP A 1 94 ? 13.145 -6.699 -10.980 1.00 88.75 94 TRP A N 1
ATOM 752 C CA . TRP A 1 94 ? 13.200 -5.831 -12.158 1.00 88.75 94 TRP A CA 1
ATOM 753 C C . TRP A 1 94 ? 14.365 -4.834 -12.101 1.00 88.75 94 TRP A C 1
ATOM 755 O O . TRP A 1 94 ? 15.057 -4.639 -13.100 1.00 88.75 94 TRP A O 1
ATOM 765 N N . VAL A 1 95 ? 14.635 -4.235 -10.934 1.00 87.00 95 VAL A N 1
ATOM 766 C CA . VAL A 1 95 ? 15.787 -3.334 -10.755 1.00 87.00 95 VAL A CA 1
ATOM 767 C C . VAL A 1 95 ? 17.100 -4.050 -11.072 1.00 87.00 95 VAL A C 1
ATOM 769 O O . VAL A 1 95 ? 17.990 -3.474 -11.700 1.00 87.00 95 VAL A O 1
ATOM 772 N N . ASP A 1 96 ? 17.212 -5.315 -10.676 1.00 85.81 96 ASP A N 1
ATOM 773 C CA . ASP A 1 96 ? 18.408 -6.121 -10.900 1.00 85.81 96 ASP A CA 1
ATOM 774 C C . ASP A 1 96 ? 18.635 -6.544 -12.347 1.00 85.81 96 ASP A C 1
ATOM 776 O O . ASP A 1 96 ? 19.802 -6.631 -12.752 1.00 85.81 96 ASP A O 1
ATOM 780 N N . SER A 1 97 ? 17.555 -6.804 -13.093 1.00 85.56 97 SER A N 1
ATOM 781 C CA . SER A 1 97 ? 17.609 -7.215 -14.498 1.00 85.56 97 SER A CA 1
ATOM 782 C C . SER A 1 97 ? 17.737 -6.020 -15.442 1.00 85.56 97 SER A C 1
ATOM 784 O O . SER A 1 97 ? 18.683 -5.941 -16.224 1.00 85.56 97 SER A O 1
ATOM 786 N N . ASP A 1 98 ? 16.804 -5.072 -15.351 1.00 80.94 98 ASP A N 1
ATOM 787 C CA . ASP A 1 98 ? 16.594 -4.033 -16.360 1.00 80.94 98 ASP A CA 1
ATOM 788 C C . ASP A 1 98 ? 16.676 -2.621 -15.792 1.00 80.94 98 ASP A C 1
ATOM 790 O O . ASP A 1 98 ? 17.115 -1.717 -16.499 1.00 80.94 98 ASP A O 1
ATOM 794 N N . GLY A 1 99 ? 16.350 -2.413 -14.512 1.00 76.19 99 GLY A N 1
ATOM 795 C CA . GLY A 1 99 ? 16.398 -1.083 -13.894 1.00 76.19 99 GLY A CA 1
ATOM 796 C C . GLY A 1 99 ? 17.785 -0.434 -13.946 1.00 76.19 99 GLY A C 1
ATOM 797 O O . GLY A 1 99 ? 17.887 0.778 -14.139 1.00 76.19 99 GLY A O 1
ATOM 798 N N . LYS A 1 100 ? 18.864 -1.232 -13.904 1.00 79.25 100 LYS A N 1
ATOM 799 C CA . LYS A 1 100 ? 20.245 -0.742 -14.091 1.00 79.25 100 LYS A CA 1
ATOM 800 C C . LYS A 1 100 ? 20.447 0.011 -15.410 1.00 79.25 100 LYS A C 1
ATOM 802 O O . LYS A 1 100 ? 21.229 0.956 -15.436 1.00 79.25 100 LYS A O 1
ATOM 807 N N . LYS A 1 101 ? 19.742 -0.372 -16.484 1.00 83.19 101 LYS A N 1
ATOM 808 C CA . LYS A 1 101 ? 19.821 0.292 -17.802 1.00 83.19 101 LYS A CA 1
ATOM 809 C C . LYS A 1 101 ? 19.296 1.729 -17.755 1.00 83.19 101 LYS A C 1
ATOM 811 O O . LYS A 1 101 ? 19.704 2.553 -18.561 1.00 83.19 101 LYS A O 1
ATOM 816 N N . TYR A 1 102 ? 18.438 2.024 -16.782 1.00 78.00 102 TYR A N 1
ATOM 817 C CA . TYR A 1 102 ? 17.836 3.335 -16.547 1.00 78.00 102 TYR A CA 1
ATOM 818 C C . TYR A 1 102 ? 18.512 4.095 -15.392 1.00 78.00 102 TYR A C 1
ATOM 820 O O . TYR A 1 102 ? 17.951 5.055 -14.873 1.00 78.00 102 TYR A O 1
ATOM 828 N N . GLY A 1 103 ? 19.695 3.652 -14.939 1.00 76.50 103 GLY A N 1
ATOM 829 C CA . GLY A 1 103 ? 20.396 4.253 -13.797 1.00 76.50 103 GLY A CA 1
ATOM 830 C C . GLY A 1 103 ? 19.715 4.007 -12.444 1.00 76.50 103 GLY A C 1
ATOM 831 O O . GLY A 1 103 ? 20.059 4.646 -11.451 1.00 76.50 103 GLY A O 1
ATOM 832 N N . ILE A 1 104 ? 18.750 3.083 -12.382 1.00 78.38 104 ILE A N 1
ATOM 833 C CA . ILE A 1 104 ? 18.067 2.724 -11.140 1.00 78.38 104 ILE A CA 1
ATOM 834 C C . ILE A 1 104 ? 18.915 1.679 -10.423 1.00 78.38 104 ILE A C 1
ATOM 836 O O . ILE A 1 104 ? 19.139 0.570 -10.911 1.00 78.38 104 ILE A O 1
ATOM 840 N N . HIS A 1 105 ? 19.382 2.037 -9.232 1.00 74.25 105 HIS A N 1
ATOM 841 C CA . HIS A 1 105 ? 20.168 1.161 -8.376 1.00 74.25 105 HIS A CA 1
ATOM 842 C C . HIS A 1 105 ? 19.402 0.851 -7.096 1.00 74.25 105 HIS A C 1
ATOM 844 O O . HIS A 1 105 ? 18.710 1.709 -6.544 1.00 74.25 105 HIS A O 1
ATOM 850 N N . ARG A 1 106 ? 19.552 -0.379 -6.586 1.00 66.62 106 ARG A N 1
ATOM 851 C CA . ARG A 1 106 ? 19.023 -0.712 -5.263 1.00 66.62 106 ARG A CA 1
ATOM 852 C C . ARG A 1 106 ? 19.668 0.207 -4.226 1.00 66.62 106 ARG A C 1
ATOM 854 O O . ARG A 1 106 ? 20.884 0.178 -4.038 1.00 66.62 106 ARG A O 1
ATOM 861 N N . TYR A 1 107 ? 18.854 0.949 -3.484 1.00 57.09 107 TYR A N 1
ATOM 862 C CA . TYR A 1 107 ? 19.305 1.524 -2.223 1.00 57.09 107 TYR A CA 1
ATOM 863 C C . TYR A 1 107 ? 19.471 0.379 -1.221 1.00 57.09 107 TYR A C 1
ATOM 865 O O . TYR A 1 107 ? 18.507 -0.310 -0.883 1.00 57.09 107 TYR A O 1
ATOM 873 N N . ARG A 1 108 ? 20.701 0.141 -0.755 1.00 47.47 108 ARG A N 1
ATOM 874 C CA . ARG A 1 108 ? 20.964 -0.835 0.309 1.00 47.47 108 ARG A CA 1
ATOM 875 C C . ARG A 1 108 ? 20.263 -0.330 1.574 1.00 47.47 108 ARG A C 1
ATOM 877 O O . ARG A 1 108 ? 20.652 0.707 2.107 1.00 47.47 108 ARG A O 1
ATOM 884 N N . ARG A 1 109 ? 19.216 -1.029 2.029 1.00 48.75 109 ARG A N 1
ATOM 885 C CA . ARG A 1 109 ? 18.646 -0.820 3.371 1.00 48.75 109 ARG A CA 1
ATOM 886 C C . ARG A 1 109 ? 19.786 -1.025 4.377 1.00 48.75 109 ARG A C 1
ATOM 888 O O . ARG A 1 109 ? 20.350 -2.116 4.423 1.00 48.75 109 ARG A O 1
ATOM 895 N N . ARG A 1 110 ? 20.172 0.044 5.077 1.00 40.38 110 ARG A N 1
ATOM 896 C CA . ARG A 1 110 ? 20.902 -0.049 6.345 1.00 40.38 110 ARG A CA 1
ATOM 897 C C . ARG A 1 110 ? 19.906 -0.352 7.450 1.00 40.38 110 ARG A C 1
ATOM 899 O O . ARG A 1 110 ? 18.774 0.177 7.344 1.00 40.38 110 ARG A O 1
#

Sequence (110 aa):
KTFEDSTRQIETGRLPDLTLTRAEISKSIERLRNAPSLAARSDELVGELLRVMEEQYDLVGDIQQTRVFTLAHAQRLKANIARYEKMMDSFTKWVDSDGKKYGIHRYRRR

Secondary structure (DSSP, 8-state):
-HHHHHHHHHHTT-GGGHHHHHHHHHHHHHHHHTPPP--HHHHHHHHHHHHHHHHHHHHHHHHHHH----HHHHHHHHHHHHHHHHHHHHHHHHHHHTGGGGT-------

pLDDT: mean 87.64, std 10.17, range [40.38, 96.81]

Radius of gyration: 15.07 Å; chains: 1; bounding box: 36×22×37 Å